Protein AF-A0A0C2BLG7-F1 (afdb_monomer)

Radius of gyration: 28.1 Å; Cα contacts (8 Å, |Δi|>4): 27; chains: 1; bounding box: 44×22×83 Å

Sequence (71 aa):
MSVLTSTQPVFGDHYFSNVGKAALALLSALVSVKPRRRRVSDADELTSLCRRYEGLTPNLANELRFMASRG

Mean predicted aligned error: 16.37 Å

Foldseek 3Di:
DDDPPPPPPPCPPVPVVVVVVVVVVVVVVVVVPPPPPPLPVQLVVLQVVLVVCCVPPVPSSVVSNVVSVVD

Organism: NCBI:txid709839

pLDDT: mean 74.18, std 13.79, range [37.19, 93.62]

Solvent-accessible surface area (backbone atoms only — not comparable to full-atom values): 4240 Å² total; per-residue (Å²): 141,85,84,83,79,78,82,73,61,94,62,62,75,56,52,61,52,51,51,53,52,50,53,52,52,50,52,51,49,55,59,72,59,49,76,74,83,56,59,70,63,52,28,55,52,32,48,53,49,19,67,70,28,49,88,80,40,54,68,60,19,51,51,34,44,57,54,31,74,70,93

Structure (mmCIF, N/CA/C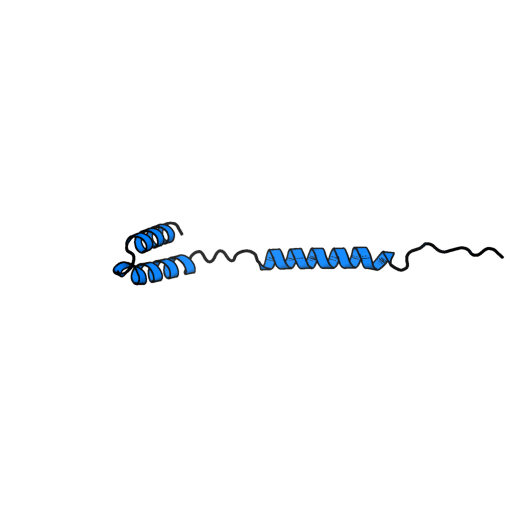/O backbone):
data_AF-A0A0C2BLG7-F1
#
_entry.id   AF-A0A0C2BLG7-F1
#
loop_
_atom_site.group_PDB
_atom_site.id
_atom_site.type_symbol
_atom_site.label_atom_id
_atom_site.label_alt_id
_atom_site.label_comp_id
_atom_site.label_asym_id
_atom_site.label_entity_id
_atom_site.label_seq_id
_atom_site.pdbx_PDB_ins_code
_atom_site.Cartn_x
_atom_site.Cartn_y
_atom_site.Cartn_z
_atom_site.occupancy
_atom_site.B_iso_or_equiv
_atom_site.auth_seq_id
_atom_site.auth_comp_id
_atom_site.auth_asym_id
_atom_site.auth_atom_id
_atom_site.pdbx_PDB_model_num
ATOM 1 N N . MET A 1 1 ? 29.295 -8.215 -59.282 1.00 37.19 1 MET A N 1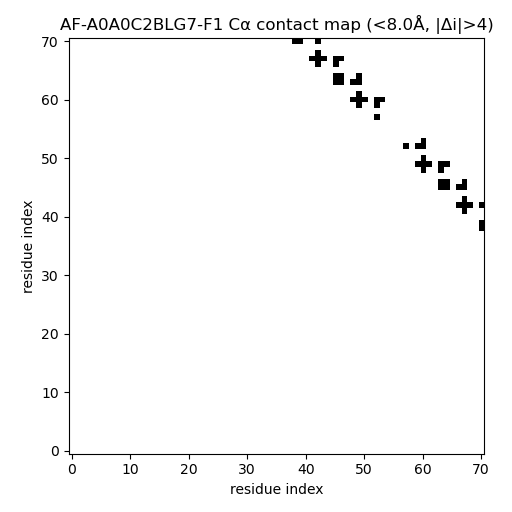
ATOM 2 C CA . MET A 1 1 ? 28.027 -7.875 -58.603 1.00 37.19 1 MET A CA 1
ATOM 3 C C . MET A 1 1 ? 28.260 -8.002 -57.103 1.00 37.19 1 MET A C 1
ATOM 5 O O . MET A 1 1 ? 28.362 -9.123 -56.629 1.00 37.19 1 MET A O 1
ATOM 9 N N . SER A 1 2 ? 28.475 -6.892 -56.390 1.00 43.56 2 SER A N 1
ATOM 10 C CA . SER A 1 2 ? 28.727 -6.898 -54.938 1.00 43.56 2 SER A CA 1
ATOM 11 C C . SER A 1 2 ? 27.449 -6.484 -54.214 1.00 43.56 2 SER A C 1
ATOM 13 O O . SER A 1 2 ? 26.924 -5.404 -54.481 1.00 43.56 2 SER A O 1
ATOM 15 N N . VAL A 1 3 ? 26.920 -7.356 -53.355 1.00 56.03 3 VAL A N 1
ATOM 16 C CA . VAL A 1 3 ? 25.747 -7.078 -52.518 1.00 56.03 3 VAL A CA 1
ATOM 17 C C . VAL A 1 3 ? 26.261 -6.489 -51.209 1.00 56.03 3 VAL A C 1
ATOM 19 O O . VAL A 1 3 ? 26.819 -7.201 -50.378 1.00 56.03 3 VAL A O 1
ATOM 22 N N . LEU A 1 4 ? 26.113 -5.175 -51.040 1.00 53.84 4 LEU A N 1
ATOM 23 C CA . LEU A 1 4 ? 26.342 -4.518 -49.758 1.00 53.84 4 LEU A CA 1
ATOM 24 C C . LEU A 1 4 ? 25.189 -4.894 -48.821 1.00 53.84 4 LEU A C 1
ATOM 26 O O . LEU A 1 4 ? 24.117 -4.294 -48.860 1.00 53.84 4 LEU A O 1
ATOM 30 N N . THR A 1 5 ? 25.401 -5.919 -48.000 1.00 56.34 5 THR A N 1
ATOM 31 C CA . THR A 1 5 ? 24.502 -6.273 -46.900 1.00 56.34 5 THR A CA 1
ATOM 32 C C . THR A 1 5 ? 24.513 -5.138 -45.880 1.00 56.34 5 THR A C 1
ATOM 34 O O . THR A 1 5 ? 25.445 -5.003 -45.090 1.00 56.34 5 THR A O 1
ATOM 37 N N . SER A 1 6 ? 23.475 -4.302 -45.913 1.00 50.75 6 SER A N 1
ATOM 38 C CA . SER A 1 6 ? 23.175 -3.350 -44.847 1.00 50.75 6 SER A CA 1
ATOM 39 C C . SER A 1 6 ? 22.831 -4.134 -43.581 1.00 50.75 6 SER A C 1
ATOM 41 O O . SER A 1 6 ? 21.778 -4.759 -43.493 1.00 50.75 6 SER A O 1
ATOM 43 N N . THR A 1 7 ? 23.735 -4.136 -42.604 1.00 57.97 7 THR A N 1
ATOM 44 C CA . THR A 1 7 ? 23.482 -4.653 -41.251 1.00 57.97 7 THR A CA 1
ATOM 45 C C . THR A 1 7 ? 22.916 -3.579 -40.328 1.00 57.97 7 THR A C 1
ATOM 47 O O . THR A 1 7 ? 22.878 -3.784 -39.117 1.00 57.97 7 THR A O 1
ATOM 50 N N . GLN A 1 8 ? 22.470 -2.432 -40.858 1.00 57.00 8 GLN A N 1
ATOM 51 C CA . GLN A 1 8 ? 21.779 -1.451 -40.031 1.00 57.00 8 GLN A CA 1
ATOM 52 C C . GLN A 1 8 ? 20.430 -2.037 -39.605 1.00 57.0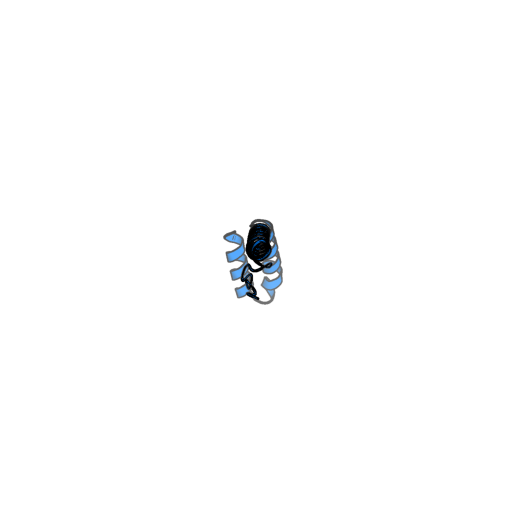0 8 GLN A C 1
ATOM 54 O O . GLN A 1 8 ? 19.574 -2.295 -40.457 1.00 57.00 8 GLN A O 1
ATOM 59 N N . PRO A 1 9 ? 20.214 -2.282 -38.301 1.00 55.75 9 PRO A N 1
ATOM 60 C CA . PRO A 1 9 ? 18.938 -2.783 -37.851 1.00 55.75 9 PRO A CA 1
ATOM 61 C C . PRO A 1 9 ? 17.912 -1.664 -38.028 1.00 55.75 9 PRO A C 1
ATOM 63 O O . PRO A 1 9 ? 17.960 -0.648 -37.341 1.00 55.75 9 PRO A O 1
ATOM 66 N N . VAL A 1 10 ? 16.908 -1.901 -38.871 1.00 56.97 10 VAL A N 1
ATOM 67 C CA . VAL A 1 10 ? 15.664 -1.104 -38.947 1.00 56.97 10 VAL A CA 1
ATOM 68 C C . VAL A 1 10 ? 14.918 -1.084 -37.585 1.00 56.97 10 VAL A C 1
ATOM 70 O O . VAL A 1 10 ? 13.941 -0.372 -37.393 1.00 56.97 10 VAL A O 1
ATOM 73 N N . PHE A 1 11 ? 15.414 -1.835 -36.594 1.00 55.47 11 PHE A N 1
ATOM 74 C CA . PHE A 1 11 ? 14.930 -1.936 -35.216 1.00 55.47 11 PHE A CA 1
ATOM 75 C C . PHE A 1 11 ? 15.662 -1.032 -34.198 1.00 55.47 11 PHE A C 1
ATOM 77 O O . PHE A 1 11 ? 15.384 -1.129 -33.002 1.00 55.47 11 PHE A O 1
ATOM 84 N N . GLY A 1 12 ? 16.604 -0.181 -34.624 1.00 55.66 12 GLY A N 1
ATOM 85 C CA . GLY A 1 12 ? 17.440 0.624 -33.716 1.00 55.66 12 GLY A CA 1
ATOM 86 C C . GLY A 1 12 ? 16.699 1.739 -32.965 1.00 55.66 12 GLY A C 1
ATOM 87 O O . GLY A 1 12 ? 16.947 1.953 -31.778 1.00 55.66 12 GLY A O 1
ATOM 88 N N . ASP A 1 13 ? 15.734 2.393 -33.614 1.00 64.00 13 ASP A N 1
ATOM 89 C CA . ASP A 1 13 ? 15.115 3.610 -33.065 1.00 64.00 13 ASP A CA 1
ATOM 90 C C . ASP A 1 13 ? 13.980 3.322 -32.070 1.00 64.00 13 ASP A C 1
ATOM 92 O O . ASP A 1 13 ? 13.704 4.100 -31.152 1.00 64.00 13 ASP A O 1
ATOM 96 N N . HIS A 1 14 ? 13.328 2.165 -32.200 1.00 72.94 14 HIS A N 1
ATOM 97 C CA . HIS A 1 14 ? 12.160 1.820 -31.390 1.00 72.94 14 HIS A CA 1
ATOM 98 C C . HIS A 1 14 ? 12.507 1.071 -30.103 1.00 72.94 14 HIS A C 1
ATOM 100 O O . HIS A 1 14 ? 11.751 1.165 -29.136 1.00 72.94 14 HIS A O 1
ATOM 106 N N . TYR A 1 15 ? 13.640 0.364 -30.048 1.00 80.25 15 TYR A N 1
ATOM 107 C CA . TYR A 1 15 ? 14.028 -0.410 -28.866 1.00 80.25 15 TYR A CA 1
ATOM 108 C C . TYR A 1 15 ? 14.216 0.490 -27.639 1.00 80.25 15 TYR A C 1
ATOM 110 O O . TYR A 1 15 ? 13.492 0.359 -26.651 1.00 80.25 15 TYR A O 1
ATOM 118 N N . PHE A 1 16 ? 15.124 1.466 -27.724 1.00 83.31 16 PHE A N 1
ATOM 119 C CA . PHE A 1 16 ? 15.397 2.378 -26.611 1.00 83.31 16 PHE A CA 1
ATOM 120 C C . PHE A 1 16 ? 14.195 3.269 -26.281 1.00 83.31 16 PHE A C 1
ATOM 122 O O . PHE A 1 16 ? 13.946 3.550 -25.109 1.00 83.31 16 PHE A O 1
ATOM 129 N N . SER A 1 17 ? 13.397 3.647 -27.286 1.00 85.94 17 SER A N 1
ATOM 130 C CA . SER A 1 17 ? 12.145 4.384 -27.080 1.00 85.94 17 SER A CA 1
ATOM 131 C C . SER A 1 17 ? 11.135 3.577 -26.257 1.00 85.94 17 SER A C 1
ATOM 133 O O . SER A 1 17 ? 10.553 4.092 -25.301 1.00 85.94 17 SER A O 1
ATOM 135 N N . ASN A 1 18 ? 10.951 2.295 -26.581 1.00 86.62 18 ASN A N 1
ATOM 136 C CA . ASN A 1 18 ? 10.022 1.415 -25.875 1.00 86.62 18 ASN A CA 1
ATOM 137 C C . ASN A 1 18 ? 10.500 1.109 -24.452 1.00 86.62 18 ASN A C 1
ATOM 139 O O . ASN A 1 18 ? 9.694 1.142 -23.523 1.00 86.62 18 ASN A O 1
ATOM 143 N N . VAL A 1 19 ? 11.806 0.894 -24.261 1.00 89.88 19 VAL A N 1
ATOM 144 C CA . VAL A 1 19 ? 12.407 0.716 -22.930 1.00 89.88 19 VAL A CA 1
ATOM 145 C C . VAL A 1 19 ? 12.234 1.977 -22.080 1.00 89.88 19 VAL A C 1
ATOM 147 O O . VAL A 1 19 ? 11.799 1.886 -20.934 1.00 89.88 19 VAL A O 1
ATOM 150 N N . GLY A 1 20 ? 12.489 3.162 -22.646 1.00 91.06 20 GLY A N 1
ATOM 151 C CA . GLY A 1 20 ? 12.285 4.438 -21.957 1.00 91.06 20 GLY A CA 1
ATOM 152 C C . GLY A 1 20 ? 10.826 4.661 -21.543 1.00 91.06 20 GLY A C 1
ATOM 153 O O . GLY A 1 20 ? 10.555 5.046 -20.406 1.00 91.06 20 GLY A O 1
ATOM 154 N N . LYS A 1 21 ? 9.871 4.344 -22.427 1.00 92.38 21 LYS A N 1
ATOM 155 C CA . LYS A 1 21 ? 8.431 4.406 -22.122 1.00 92.38 21 LYS A CA 1
ATOM 156 C C . LYS A 1 21 ? 8.031 3.430 -21.015 1.00 92.38 21 LYS A C 1
ATOM 158 O O . LYS A 1 21 ? 7.286 3.813 -20.117 1.00 92.38 21 LYS A O 1
ATOM 163 N N . ALA A 1 22 ? 8.540 2.199 -21.053 1.00 92.00 22 ALA A N 1
ATOM 164 C CA . ALA A 1 22 ? 8.265 1.192 -20.032 1.00 92.00 22 ALA A CA 1
ATOM 165 C C . ALA A 1 22 ? 8.830 1.597 -18.661 1.00 92.00 22 ALA A C 1
ATOM 167 O O . ALA A 1 22 ? 8.133 1.493 -17.654 1.00 92.00 2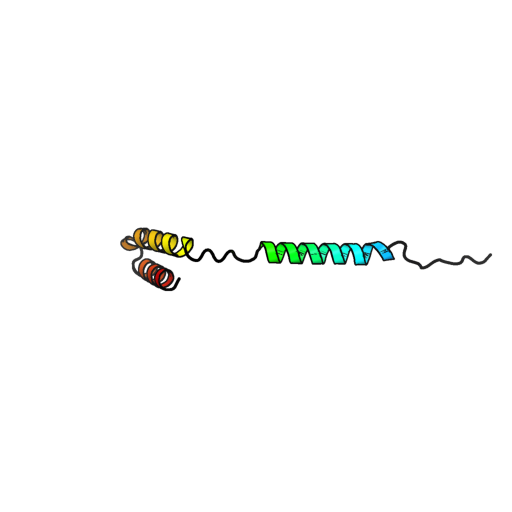2 ALA A O 1
ATOM 168 N N . ALA A 1 23 ? 10.057 2.126 -18.623 1.00 93.62 23 ALA A N 1
ATOM 169 C CA . ALA A 1 23 ? 10.671 2.625 -17.396 1.00 93.62 23 ALA A CA 1
ATOM 170 C C . ALA A 1 23 ? 9.876 3.795 -16.793 1.00 93.62 23 ALA A C 1
ATOM 172 O O . ALA A 1 23 ? 9.634 3.826 -15.587 1.00 93.62 23 ALA A O 1
ATOM 173 N N . LEU A 1 24 ? 9.407 4.727 -17.629 1.00 91.38 24 LEU A N 1
ATOM 174 C CA . LEU A 1 24 ? 8.584 5.850 -17.179 1.00 91.38 24 LEU A CA 1
ATOM 175 C C . LEU A 1 24 ? 7.218 5.391 -16.652 1.00 91.38 24 LEU A C 1
ATOM 177 O O . LEU A 1 24 ? 6.772 5.883 -15.617 1.00 91.38 24 LEU A O 1
ATOM 181 N N . ALA A 1 25 ? 6.580 4.427 -17.319 1.00 92.94 25 ALA A N 1
ATOM 182 C CA . ALA A 1 25 ? 5.327 3.829 -16.860 1.00 92.94 25 ALA A CA 1
ATOM 183 C C . ALA A 1 25 ? 5.492 3.079 -15.527 1.00 92.94 25 ALA A C 1
ATOM 185 O O . ALA A 1 25 ? 4.623 3.147 -14.661 1.00 92.94 25 ALA A O 1
ATOM 186 N N . LEU A 1 26 ? 6.623 2.398 -15.326 1.00 89.69 26 LEU A N 1
ATOM 187 C CA . LEU A 1 26 ? 6.937 1.750 -14.055 1.00 89.69 26 LEU A CA 1
ATOM 188 C C . LEU A 1 26 ? 7.140 2.783 -12.938 1.00 89.69 26 LEU A C 1
ATOM 190 O O . LEU A 1 26 ? 6.598 2.622 -11.848 1.00 89.69 26 LEU A O 1
ATOM 194 N N . LEU A 1 27 ? 7.884 3.861 -13.199 1.00 89.50 27 LEU A N 1
ATOM 195 C CA . LEU A 1 27 ? 8.095 4.935 -12.225 1.00 89.50 27 LEU A CA 1
ATOM 196 C C . LEU A 1 27 ? 6.785 5.641 -11.861 1.00 89.50 27 LEU A C 1
ATOM 198 O O . LEU A 1 27 ? 6.537 5.890 -10.682 1.00 89.50 27 LEU A O 1
ATOM 202 N N . SER A 1 28 ? 5.922 5.926 -12.840 1.00 86.06 28 SER A N 1
ATOM 203 C CA . SER A 1 28 ? 4.612 6.525 -12.575 1.00 86.06 28 SER A CA 1
ATOM 204 C C . SER A 1 28 ? 3.709 5.576 -11.786 1.00 86.06 28 SER A C 1
ATOM 206 O O . SER A 1 28 ? 3.053 6.018 -10.842 1.00 86.06 28 SER A O 1
ATOM 208 N N . ALA A 1 29 ? 3.745 4.273 -12.082 1.00 87.19 29 ALA A N 1
ATOM 209 C CA . ALA A 1 29 ? 3.052 3.259 -11.298 1.00 87.19 29 ALA A CA 1
ATOM 210 C C . ALA A 1 29 ? 3.561 3.239 -9.848 1.00 87.19 29 ALA A C 1
ATOM 212 O O . ALA A 1 29 ? 2.762 3.364 -8.925 1.00 87.19 29 ALA A O 1
ATOM 213 N N . LEU A 1 30 ? 4.874 3.192 -9.624 1.00 83.31 30 LEU A N 1
ATOM 214 C CA . LEU A 1 30 ? 5.472 3.200 -8.283 1.00 83.31 30 LEU A CA 1
ATOM 215 C C . LEU A 1 30 ? 5.147 4.474 -7.490 1.00 83.31 30 LEU A C 1
ATOM 217 O O . LEU A 1 30 ? 4.865 4.402 -6.294 1.00 83.31 30 LEU A O 1
ATOM 221 N N . VAL A 1 31 ? 5.132 5.637 -8.146 1.00 81.94 31 VAL A N 1
ATOM 222 C CA . VAL A 1 31 ? 4.719 6.902 -7.520 1.00 81.94 31 VAL A CA 1
ATOM 223 C C . VAL A 1 31 ? 3.219 6.908 -7.216 1.00 81.94 31 VAL A C 1
ATOM 225 O O . VAL A 1 31 ? 2.822 7.382 -6.153 1.00 81.94 31 VAL A O 1
ATOM 228 N N . SER A 1 32 ? 2.381 6.355 -8.097 1.00 74.88 32 SER A N 1
ATOM 229 C CA . SER A 1 32 ? 0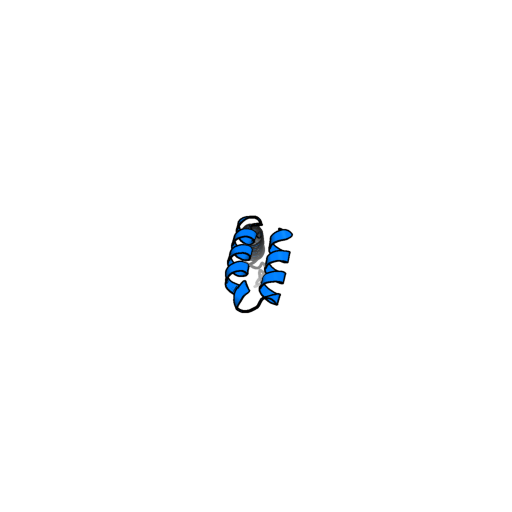.933 6.238 -7.861 1.00 74.88 32 SER A CA 1
ATOM 230 C C . SER A 1 32 ? 0.602 5.271 -6.717 1.00 74.88 32 SER A C 1
ATOM 232 O O . SER A 1 32 ? -0.336 5.500 -5.959 1.00 74.88 32 SER A O 1
ATOM 234 N N . VAL A 1 33 ? 1.433 4.239 -6.544 1.00 72.75 33 VAL A N 1
ATOM 235 C CA . VAL A 1 33 ? 1.365 3.241 -5.471 1.00 72.75 33 VAL A CA 1
ATOM 236 C C . VAL A 1 33 ? 2.009 3.754 -4.180 1.00 72.75 33 VAL A C 1
ATOM 238 O O . VAL A 1 33 ? 2.063 3.014 -3.199 1.00 72.75 33 VAL A O 1
ATOM 241 N N . LYS A 1 34 ? 2.451 5.025 -4.112 1.00 62.78 34 LYS A N 1
ATOM 242 C CA . LYS A 1 34 ? 2.905 5.628 -2.852 1.00 62.78 34 LYS A CA 1
ATOM 243 C C . LYS A 1 34 ? 1.866 5.299 -1.778 1.00 62.78 34 LYS A C 1
ATOM 245 O O . LYS A 1 34 ? 0.725 5.747 -1.914 1.00 62.78 34 LYS A O 1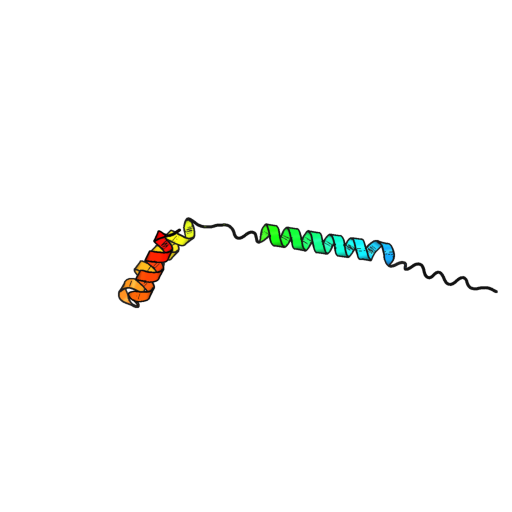
ATOM 250 N N . PRO A 1 35 ? 2.223 4.512 -0.741 1.00 59.94 35 PRO A N 1
ATOM 251 C CA . PRO A 1 35 ? 1.258 4.085 0.250 1.00 59.94 35 PRO A CA 1
ATOM 252 C C . PRO A 1 35 ? 0.711 5.356 0.869 1.00 59.94 35 PRO A C 1
ATOM 254 O O . PRO A 1 35 ? 1.438 6.127 1.508 1.00 59.94 35 PRO A O 1
ATOM 257 N N . ARG A 1 36 ? -0.560 5.632 0.574 1.00 56.66 36 ARG A N 1
ATOM 258 C CA . ARG A 1 36 ? -1.293 6.750 1.140 1.00 56.66 36 ARG A CA 1
ATOM 259 C C . ARG A 1 36 ? -1.212 6.498 2.637 1.00 56.66 36 ARG A C 1
ATOM 261 O O . ARG A 1 36 ? -1.822 5.552 3.118 1.00 56.66 36 ARG A O 1
ATOM 268 N N . ARG A 1 37 ? -0.365 7.247 3.352 1.00 57.38 37 ARG A N 1
ATOM 269 C CA . ARG A 1 37 ? -0.250 7.171 4.813 1.00 57.38 37 ARG A CA 1
ATOM 270 C C . ARG A 1 37 ? -1.614 7.568 5.372 1.00 57.38 37 ARG A C 1
ATOM 272 O O . ARG A 1 37 ? -1.846 8.736 5.666 1.00 57.38 37 ARG A O 1
ATOM 279 N N . ARG A 1 38 ? -2.535 6.613 5.468 1.00 54.19 38 ARG A N 1
ATOM 280 C CA . ARG A 1 38 ? -3.903 6.799 5.944 1.00 54.19 38 ARG A CA 1
ATOM 281 C C . ARG A 1 38 ? -3.927 6.668 7.465 1.00 54.19 38 ARG A C 1
ATOM 283 O O . ARG A 1 38 ? -4.751 5.979 8.033 1.00 54.19 38 ARG A O 1
ATOM 290 N N . ARG A 1 39 ? -3.005 7.366 8.132 1.00 56.50 39 ARG A N 1
ATOM 291 C CA . ARG A 1 39 ? -2.712 7.163 9.559 1.00 56.50 39 ARG A CA 1
ATOM 292 C C . ARG A 1 39 ? -3.895 7.424 10.494 1.00 56.50 39 ARG A C 1
ATOM 294 O O . 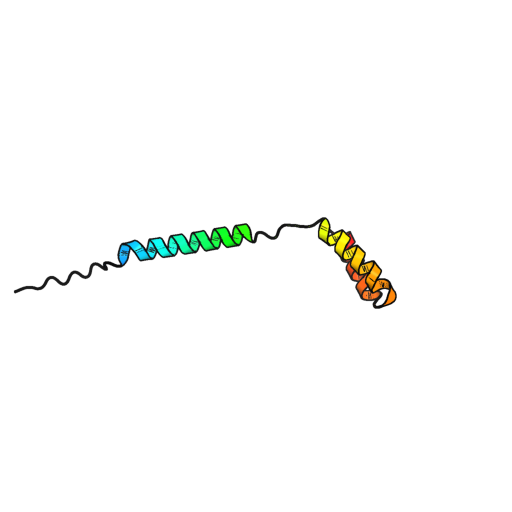ARG A 1 39 ? -3.909 6.889 11.587 1.00 56.50 39 ARG A O 1
ATOM 301 N N . VAL A 1 40 ? -4.877 8.213 10.063 1.00 56.53 40 VAL A N 1
ATOM 302 C CA . VAL A 1 40 ? -6.002 8.616 10.921 1.00 56.53 40 VAL A CA 1
ATOM 303 C C . VAL A 1 40 ? -7.215 7.684 10.780 1.00 56.53 40 VAL A C 1
ATOM 305 O O . VAL A 1 40 ? -7.872 7.411 11.772 1.00 56.53 40 VAL A O 1
ATOM 308 N N . SER A 1 41 ? -7.482 7.131 9.586 1.00 59.19 41 SER A N 1
ATOM 309 C CA . SER A 1 41 ? -8.601 6.180 9.378 1.00 59.19 41 SER A CA 1
ATOM 310 C C . SER A 1 41 ? -8.317 4.837 10.048 1.00 59.19 41 SER A C 1
ATOM 312 O O . SER A 1 41 ? -9.208 4.217 10.619 1.00 59.19 41 SER A O 1
ATOM 314 N N . ASP A 1 42 ? -7.053 4.414 10.011 1.00 65.38 42 ASP A N 1
ATOM 315 C CA . ASP A 1 42 ? -6.654 3.084 10.456 1.00 65.38 42 ASP A CA 1
ATOM 316 C C . ASP A 1 42 ? -6.757 2.941 11.988 1.00 65.38 42 ASP A C 1
ATOM 318 O O . ASP A 1 42 ? -7.105 1.872 12.475 1.00 65.38 42 ASP A O 1
ATOM 322 N N . ALA A 1 43 ? -6.520 4.006 12.767 1.00 68.75 43 ALA A N 1
ATOM 323 C CA . ALA A 1 43 ? -6.635 3.970 14.231 1.00 68.75 43 ALA A CA 1
ATOM 324 C C . ALA A 1 43 ? -8.093 3.822 14.707 1.00 68.75 43 ALA A C 1
ATOM 326 O O . ALA A 1 43 ? -8.373 3.044 15.626 1.00 68.75 43 ALA A O 1
ATOM 327 N N . ASP A 1 44 ? -9.031 4.511 14.054 1.00 75.50 44 ASP A N 1
ATOM 328 C CA . ASP A 1 44 ? -10.464 4.381 14.335 1.00 75.50 44 ASP A CA 1
ATOM 329 C C . ASP A 1 44 ? -10.987 2.998 13.916 1.00 75.50 44 ASP A C 1
ATOM 331 O O . ASP A 1 44 ? -11.725 2.352 14.667 1.00 75.50 44 ASP A O 1
ATOM 335 N N . GLU A 1 45 ? -10.540 2.488 12.763 1.00 79.25 45 GLU A N 1
ATOM 336 C CA . GLU A 1 45 ? -10.849 1.130 12.303 1.00 79.25 45 GLU A CA 1
ATOM 337 C C . GLU A 1 45 ? -10.294 0.067 13.265 1.00 79.25 45 GLU A C 1
ATOM 339 O O . GLU A 1 45 ? -11.036 -0.824 13.690 1.00 79.25 45 GLU A O 1
ATOM 344 N N . LEU A 1 46 ? -9.037 0.194 13.705 1.00 76.50 46 LEU A N 1
ATOM 345 C CA . LEU A 1 46 ? -8.433 -0.684 14.710 1.00 76.50 46 LEU A CA 1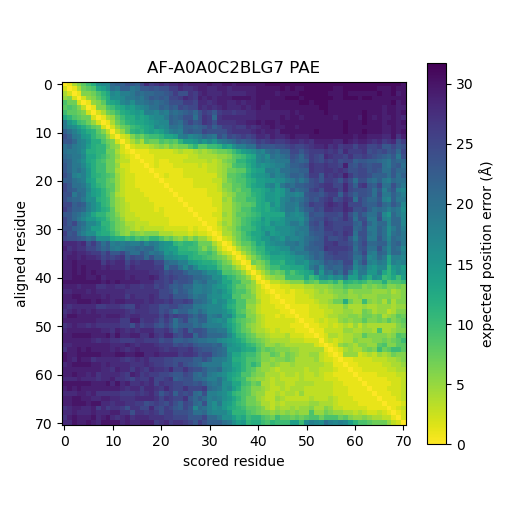
ATOM 346 C C . LEU A 1 46 ? -9.209 -0.635 16.030 1.00 76.50 46 LEU A C 1
ATOM 348 O O . LEU A 1 46 ? -9.530 -1.683 16.587 1.00 76.50 46 LEU A O 1
ATOM 352 N N . THR A 1 47 ? -9.594 0.552 16.504 1.00 81.06 47 THR A N 1
ATOM 353 C CA . THR A 1 47 ? -10.374 0.718 17.743 1.00 81.06 47 THR A CA 1
ATOM 354 C C . THR A 1 47 ? -11.766 0.087 17.631 1.00 81.06 47 THR A C 1
ATOM 356 O O . THR A 1 47 ? -12.254 -0.528 18.584 1.00 81.06 47 THR A O 1
ATOM 359 N N . SER A 1 48 ? -12.397 0.174 16.457 1.00 80.38 48 SER A N 1
ATOM 360 C CA . SER A 1 48 ? -13.677 -0.486 16.182 1.00 80.38 48 SER A CA 1
ATOM 361 C C . SER A 1 48 ? -13.556 -2.017 16.227 1.00 80.38 48 SER A C 1
ATOM 363 O O . SER A 1 48 ? -14.386 -2.690 16.846 1.00 80.38 48 SER A O 1
ATOM 365 N N . LEU A 1 49 ? -12.470 -2.571 15.672 1.00 79.44 49 LEU A N 1
ATOM 366 C CA . LEU A 1 49 ? -12.167 -4.002 15.722 1.00 79.44 49 LEU A CA 1
ATOM 367 C C . LEU A 1 49 ? -11.856 -4.464 17.149 1.00 79.44 49 LEU A C 1
ATOM 369 O O . LEU A 1 49 ? -12.303 -5.541 17.541 1.00 79.44 49 LEU A O 1
ATOM 373 N N . CYS A 1 50 ? -11.178 -3.641 17.955 1.00 81.12 50 CYS A N 1
ATOM 374 C CA . CYS A 1 50 ? -10.927 -3.937 19.369 1.00 81.12 50 CYS A CA 1
ATOM 375 C C . CYS A 1 50 ? -12.230 -4.186 20.125 1.00 81.12 50 CYS A C 1
ATOM 377 O O . CYS A 1 50 ? -12.366 -5.207 20.792 1.00 81.12 50 CYS A O 1
ATOM 379 N N . ARG A 1 51 ? -13.207 -3.278 19.986 1.00 82.25 51 ARG A N 1
ATOM 380 C CA . ARG A 1 51 ? -14.521 -3.406 20.639 1.00 82.25 51 ARG A CA 1
ATOM 381 C C . ARG A 1 51 ? -15.266 -4.657 20.181 1.00 82.25 51 ARG A C 1
ATOM 383 O O . ARG A 1 51 ? -15.959 -5.284 20.973 1.00 82.25 51 ARG A O 1
ATOM 390 N N . ARG A 1 52 ? -15.108 -5.040 18.911 1.00 82.94 52 ARG A N 1
ATOM 391 C CA . ARG A 1 52 ? -15.732 -6.246 18.354 1.00 82.94 52 ARG A CA 1
ATOM 392 C C . ARG A 1 52 ? -15.134 -7.534 18.925 1.00 82.94 52 ARG A C 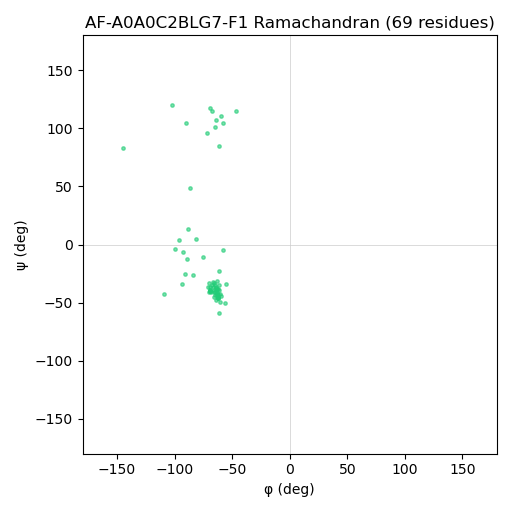1
ATOM 394 O O . ARG A 1 52 ? -15.871 -8.485 19.165 1.00 82.94 52 ARG A O 1
ATOM 401 N N . TYR A 1 53 ? -13.819 -7.571 19.127 1.00 80.19 53 TYR A N 1
ATOM 402 C CA . TYR A 1 53 ? -13.109 -8.767 19.592 1.00 80.19 53 TYR A CA 1
ATOM 403 C C . TYR A 1 53 ? -12.929 -8.850 21.111 1.00 80.19 53 TYR A C 1
ATOM 405 O O . TYR A 1 53 ? -12.511 -9.894 21.605 1.00 80.19 53 TYR A O 1
ATOM 413 N N . GLU A 1 54 ? -13.288 -7.808 21.861 1.00 82.31 54 GLU A N 1
ATOM 414 C CA . GLU A 1 54 ? -13.153 -7.742 23.322 1.00 82.31 54 GLU A CA 1
ATOM 415 C C . GLU A 1 54 ? -13.843 -8.904 24.058 1.00 82.31 54 GLU A C 1
ATOM 417 O O . GLU A 1 54 ? -13.311 -9.400 25.047 1.00 82.31 54 GLU A O 1
ATOM 422 N N . GLY A 1 55 ? -14.975 -9.394 23.540 1.00 79.94 55 GLY A N 1
ATOM 423 C CA . GLY A 1 55 ? -15.706 -10.528 24.121 1.00 79.94 55 GLY A CA 1
ATOM 424 C C . GLY A 1 55 ? -15.291 -11.916 23.615 1.00 79.94 55 GLY A C 1
ATOM 425 O O . GLY A 1 55 ? -15.703 -12.914 24.197 1.00 79.94 55 GLY A O 1
ATOM 426 N N . LEU A 1 56 ? -14.505 -12.001 22.536 1.00 83.62 56 LEU A N 1
ATOM 427 C CA . LEU A 1 56 ? -14.141 -13.272 21.888 1.00 83.62 56 LEU A CA 1
ATOM 428 C C . LEU A 1 56 ? -12.670 -13.633 22.104 1.00 83.62 56 LEU A C 1
ATOM 430 O O . LEU A 1 56 ? -12.337 -14.785 22.365 1.00 83.62 56 LEU A O 1
ATOM 434 N N . THR A 1 57 ? -11.783 -12.647 21.984 1.00 83.50 57 THR A N 1
ATOM 435 C CA . THR A 1 57 ? -10.330 -12.828 22.031 1.00 83.50 57 THR A CA 1
ATOM 436 C C . THR A 1 57 ? -9.692 -11.615 22.717 1.00 83.50 57 THR A C 1
ATOM 438 O O . THR A 1 57 ? -9.226 -10.694 22.035 1.00 83.50 57 THR A O 1
ATOM 441 N N . PRO A 1 58 ? -9.653 -11.587 24.062 1.00 82.19 58 PRO A N 1
ATOM 442 C CA . PRO A 1 58 ? -9.196 -10.417 24.814 1.00 82.19 58 PRO A CA 1
ATOM 443 C C . PRO A 1 58 ? -7.720 -10.075 24.555 1.00 82.19 58 PRO A C 1
ATOM 445 O O . PRO A 1 58 ? -7.359 -8.900 24.522 1.00 82.19 58 PRO A O 1
ATOM 448 N N . ASN A 1 59 ? -6.873 -11.076 24.285 1.00 86.19 59 ASN A N 1
ATOM 449 C CA . ASN A 1 59 ? -5.459 -10.856 23.954 1.00 86.19 59 ASN A CA 1
ATOM 450 C C . ASN A 1 59 ? -5.296 -10.082 22.639 1.00 86.19 59 ASN A C 1
ATOM 452 O O . ASN A 1 59 ? -4.607 -9.067 22.598 1.00 86.19 59 ASN A O 1
ATOM 456 N N . LEU A 1 60 ? -6.017 -10.500 21.595 1.00 80.75 60 LEU A N 1
ATOM 457 C CA . LEU A 1 60 ? -6.004 -9.831 20.295 1.00 80.75 60 LEU A CA 1
ATOM 458 C C . LEU A 1 60 ? -6.573 -8.407 20.385 1.00 80.75 60 LEU A C 1
ATOM 460 O O . LEU A 1 60 ? -6.037 -7.483 19.780 1.00 80.75 60 LEU A O 1
ATOM 464 N N . ALA A 1 61 ? -7.633 -8.201 21.173 1.00 83.38 61 ALA A N 1
ATOM 465 C CA . ALA A 1 61 ? -8.196 -6.870 21.399 1.00 83.38 61 ALA A CA 1
ATOM 466 C C . ALA A 1 61 ? -7.189 -5.922 22.079 1.00 83.38 61 ALA A C 1
ATOM 468 O O . ALA A 1 61 ? -7.109 -4.749 21.717 1.00 83.38 61 ALA A O 1
ATOM 469 N N . ASN A 1 62 ? -6.387 -6.421 23.024 1.00 84.81 62 ASN A N 1
ATOM 470 C CA . ASN A 1 62 ? -5.339 -5.633 23.674 1.00 84.81 62 ASN A CA 1
ATOM 471 C C . ASN A 1 62 ? -4.184 -5.290 22.721 1.00 84.81 62 ASN A C 1
ATOM 473 O O . ASN A 1 62 ? -3.704 -4.156 22.734 1.00 84.81 62 ASN A O 1
ATOM 477 N N . GLU A 1 63 ? -3.776 -6.223 21.858 1.00 85.56 63 GLU A N 1
ATOM 478 C CA . GLU A 1 63 ? -2.764 -5.972 20.824 1.00 85.56 63 GLU A CA 1
ATOM 479 C C . GLU A 1 63 ? -3.231 -4.907 19.823 1.00 85.56 63 GLU A C 1
ATOM 481 O O . GLU A 1 63 ? -2.505 -3.951 19.548 1.00 85.56 63 GLU A O 1
ATOM 486 N N . LEU A 1 64 ? -4.475 -5.002 19.344 1.00 82.69 64 LEU A N 1
ATOM 487 C CA . LEU A 1 64 ? -5.056 -4.018 18.430 1.00 82.69 64 LEU A CA 1
ATOM 488 C C . LEU A 1 64 ? -5.179 -2.626 19.080 1.00 82.69 64 LEU A C 1
ATOM 490 O O . LEU A 1 64 ? -4.881 -1.626 18.427 1.00 82.69 64 LEU A O 1
ATOM 494 N N . ARG A 1 65 ? -5.536 -2.542 20.373 1.00 84.50 65 ARG A N 1
ATOM 495 C CA . ARG A 1 65 ? -5.577 -1.271 21.131 1.00 84.50 65 ARG A CA 1
ATOM 496 C C . ARG A 1 65 ? -4.201 -0.637 21.241 1.00 84.50 65 ARG A C 1
ATOM 498 O O . ARG A 1 65 ? -4.056 0.573 21.101 1.00 84.50 65 ARG A O 1
ATOM 505 N N . PHE A 1 66 ? -3.194 -1.461 21.491 1.00 83.62 66 PHE A N 1
ATOM 506 C CA . PHE A 1 66 ? -1.812 -1.023 21.575 1.00 83.62 66 PHE A CA 1
ATOM 507 C C . PHE A 1 66 ? -1.254 -0.558 20.224 1.00 83.62 66 PHE A C 1
ATOM 509 O O . PHE A 1 66 ? -0.466 0.383 20.170 1.00 83.62 66 PHE A O 1
ATOM 516 N N . MET A 1 67 ? -1.669 -1.182 19.120 1.00 80.38 67 MET A N 1
ATOM 517 C CA . MET A 1 67 ? -1.323 -0.715 17.775 1.00 80.38 67 MET A CA 1
ATOM 518 C C . MET A 1 67 ? -2.038 0.600 17.437 1.00 80.38 67 MET A C 1
ATOM 520 O O . MET A 1 67 ? -1.404 1.504 16.899 1.00 80.38 67 MET A O 1
ATOM 524 N N . ALA A 1 68 ? -3.315 0.740 17.810 1.00 79.50 68 ALA A N 1
ATOM 525 C CA . ALA A 1 68 ? -4.093 1.961 17.603 1.00 79.50 68 ALA A CA 1
ATOM 526 C C . ALA A 1 68 ? -3.551 3.164 18.399 1.00 79.50 68 ALA A C 1
ATOM 528 O O . ALA A 1 68 ? -3.570 4.281 17.895 1.00 79.50 68 ALA A O 1
ATOM 529 N N . SER A 1 69 ? -3.018 2.955 19.610 1.00 76.62 69 SER A N 1
ATOM 530 C CA . SER A 1 69 ? -2.458 4.035 20.444 1.00 76.62 69 SER A CA 1
ATOM 531 C C . SER A 1 69 ? -1.088 4.552 19.987 1.00 76.62 69 SER A C 1
ATOM 533 O O . SER A 1 69 ? -0.618 5.571 20.492 1.00 76.62 69 SER A O 1
ATOM 535 N N . ARG A 1 70 ? -0.433 3.855 19.049 1.00 73.31 70 ARG A N 1
ATOM 536 C CA . ARG A 1 70 ? 0.888 4.204 18.496 1.00 73.31 70 ARG A CA 1
ATOM 537 C C . ARG A 1 70 ? 0.822 4.916 17.134 1.00 73.31 70 ARG A C 1
ATOM 539 O O . ARG A 1 70 ? 1.882 5.253 16.601 1.00 73.31 70 ARG A O 1
ATOM 546 N N . GLY A 1 71 ? -0.378 5.069 16.563 1.00 59.84 71 GLY A N 1
ATOM 547 C CA . GLY A 1 71 ? -0.649 5.683 15.253 1.00 59.84 71 GLY A CA 1
ATOM 548 C C . GLY A 1 71 ? -0.569 7.202 15.245 1.00 59.84 71 GLY A C 1
ATOM 549 O O . GLY A 1 71 ? -1.051 7.814 16.220 1.00 59.84 71 GLY A O 1
#

Secondary structure (DSSP, 8-state):
---------TTHHHHHHHHHHHHHHHHHHHHHT-----HHHHHHHHHHHHHHHTTT-HHHHHHHHHHHTT-